Protein AF-A0A0C9T105-F1 (afdb_monomer_lite)

Secondary structure (DSSP, 8-state):
------------TTTHHHHHHHHHHHHHHHHHHHHHHHHHHT-HHHHHHHHHHHHHHHHHTT-HHHHHHHHHHHHHHHHHS-HHHHTTT--

Organism: NCBI:txid944288

pLDDT: mean 79.18, std 14.96, range [43.38, 94.88]

Sequence (91 aa):
MPDTSEEQPKSNPDEDRAYHNIRLLTRDLLYIKELVQAVHDGDFGRIEDMLGNIACLFRGSGGCQYATEILHFLMNLKKVWTPEFAYVDLF

Foldseek 3Di:
DDDPDPPDPDDDPVVCPVVVVVVVVVVLVVLVVQLVVCVVVVPVVSNLVSLQVVLVVCVVVVVPVSSVVSVVVSCCVVPVPDVVNVPPPPD

Structure (mmCIF, N/CA/C/O backbone):
data_AF-A0A0C9T105-F1
#
_entry.id   AF-A0A0C9T105-F1
#
loop_
_atom_site.group_PDB
_atom_site.id
_atom_site.type_symbol
_atom_site.label_atom_id
_atom_site.label_alt_id
_atom_site.label_comp_id
_atom_site.label_asym_id
_atom_site.label_entity_id
_atom_site.label_seq_id
_atom_site.pdbx_PDB_ins_code
_atom_site.Cartn_x
_atom_site.Cartn_y
_atom_site.Cartn_z
_atom_site.occupancy
_atom_site.B_iso_or_equiv
_atom_site.auth_seq_id
_atom_site.auth_comp_id
_atom_site.auth_asym_id
_atom_site.auth_atom_id
_atom_site.pdbx_PDB_model_num
ATOM 1 N N . MET A 1 1 ? 54.627 -3.461 -18.230 1.00 50.12 1 MET A N 1
ATOM 2 C CA . MET A 1 1 ? 53.564 -2.441 -18.386 1.00 50.12 1 MET A CA 1
ATOM 3 C C . MET A 1 1 ? 53.331 -2.204 -19.867 1.00 50.12 1 MET A C 1
ATOM 5 O O . MET A 1 1 ? 54.323 -2.334 -20.582 1.00 50.12 1 MET A O 1
ATOM 9 N N . PRO A 1 2 ? 52.129 -1.815 -20.333 1.00 50.78 2 PRO A N 1
ATOM 10 C CA . PRO A 1 2 ? 50.858 -1.553 -19.625 1.00 50.78 2 PRO A CA 1
ATOM 11 C C . PRO A 1 2 ? 49.743 -2.542 -20.062 1.00 50.78 2 PRO A C 1
ATOM 13 O O . PRO A 1 2 ? 49.826 -3.144 -21.123 1.00 50.78 2 PRO A O 1
ATOM 16 N N . ASP A 1 3 ? 48.866 -2.980 -19.163 1.00 48.66 3 ASP A N 1
ATOM 17 C CA . ASP A 1 3 ? 47.556 -2.375 -18.850 1.00 48.66 3 ASP A CA 1
ATOM 18 C C . ASP A 1 3 ? 46.552 -2.521 -20.012 1.00 48.66 3 ASP A C 1
ATOM 20 O O . ASP A 1 3 ? 46.282 -1.589 -20.768 1.00 48.66 3 ASP A O 1
ATOM 24 N N . THR A 1 4 ? 46.032 -3.745 -20.181 1.00 55.25 4 THR A N 1
ATOM 25 C CA . THR A 1 4 ? 44.826 -3.991 -20.980 1.00 55.25 4 THR A CA 1
ATOM 26 C C . THR A 1 4 ? 43.654 -3.482 -20.156 1.00 55.25 4 THR A C 1
ATOM 28 O O . THR A 1 4 ? 43.025 -4.225 -19.409 1.00 55.25 4 THR A O 1
ATOM 31 N N . SER A 1 5 ? 43.423 -2.179 -20.250 1.00 57.00 5 SER A N 1
ATOM 32 C CA . SER A 1 5 ? 42.221 -1.514 -19.782 1.00 57.00 5 SER A CA 1
ATOM 33 C C . SER A 1 5 ? 41.002 -2.210 -20.389 1.00 57.00 5 SER A C 1
ATOM 35 O O . SER A 1 5 ? 40.713 -2.040 -21.576 1.00 57.00 5 SER A O 1
ATOM 37 N N . GLU A 1 6 ? 40.316 -3.021 -19.586 1.00 57.03 6 GLU A N 1
ATOM 38 C CA . GLU A 1 6 ? 38.976 -3.510 -19.886 1.00 57.03 6 GLU A CA 1
ATOM 39 C C . GLU A 1 6 ? 38.061 -2.287 -20.028 1.00 57.03 6 GLU A C 1
ATOM 41 O O . GLU A 1 6 ? 37.628 -1.690 -19.041 1.00 57.03 6 GLU A O 1
ATOM 46 N N . GLU A 1 7 ? 37.808 -1.856 -21.266 1.00 57.25 7 GLU A N 1
ATOM 47 C CA . GLU A 1 7 ? 36.754 -0.888 -21.547 1.00 57.25 7 GLU A CA 1
ATOM 48 C C . GLU A 1 7 ? 35.423 -1.523 -21.138 1.00 57.25 7 GLU A C 1
ATOM 50 O O . GLU A 1 7 ? 34.862 -2.361 -21.845 1.00 57.25 7 GLU A O 1
ATOM 55 N N . GLN A 1 8 ? 34.920 -1.135 -19.964 1.00 60.00 8 GLN A N 1
ATOM 56 C CA . GLN A 1 8 ? 33.558 -1.453 -19.565 1.00 60.00 8 GLN A CA 1
ATOM 57 C C . GLN A 1 8 ? 32.605 -0.932 -20.651 1.00 60.00 8 GLN A C 1
ATOM 59 O O . GLN A 1 8 ? 32.706 0.242 -21.035 1.00 60.00 8 GLN A O 1
ATOM 64 N N . PRO A 1 9 ? 31.679 -1.764 -21.162 1.00 60.88 9 PRO A N 1
ATOM 65 C CA . PRO A 1 9 ? 30.773 -1.329 -22.206 1.00 60.88 9 PRO A CA 1
ATOM 66 C C . PRO A 1 9 ? 29.920 -0.190 -21.647 1.00 60.88 9 PRO A C 1
ATOM 68 O O . PRO A 1 9 ? 29.271 -0.330 -20.610 1.00 60.88 9 PRO A O 1
ATOM 71 N N . LYS A 1 10 ? 29.966 0.965 -22.320 1.00 58.5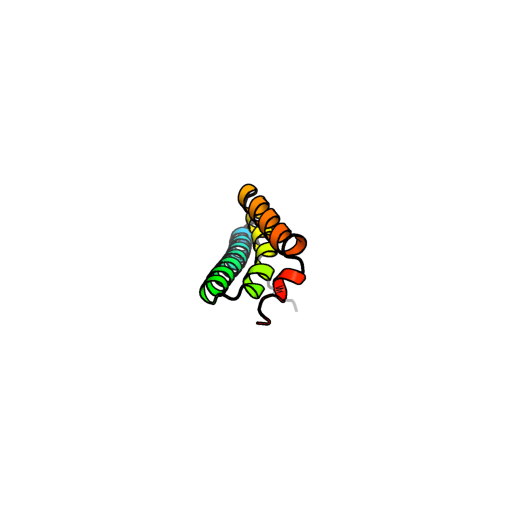0 10 LYS A N 1
ATOM 72 C CA . LYS A 1 10 ? 29.158 2.141 -21.984 1.00 58.50 10 LYS A CA 1
ATOM 73 C C . LYS A 1 10 ? 27.688 1.721 -21.988 1.00 58.50 10 LYS A C 1
ATOM 75 O O . LYS A 1 10 ? 27.135 1.450 -23.050 1.00 58.50 10 LYS A O 1
ATOM 80 N N . SER A 1 11 ? 27.084 1.644 -20.803 1.00 62.72 11 SER A N 1
ATOM 81 C CA . SER A 1 11 ? 25.683 1.265 -20.624 1.00 62.72 11 SER A CA 1
ATOM 82 C C . SER A 1 11 ? 24.790 2.240 -21.386 1.00 62.72 11 SER A C 1
ATOM 84 O O . SER A 1 11 ? 24.828 3.447 -21.126 1.00 62.72 11 SER A O 1
ATOM 86 N N . ASN A 1 12 ? 23.997 1.730 -22.323 1.00 64.75 12 ASN A N 1
ATOM 87 C CA . ASN A 1 12 ? 23.059 2.547 -23.075 1.00 64.75 12 ASN A CA 1
ATOM 88 C C . ASN A 1 12 ? 21.926 2.989 -22.123 1.00 64.75 12 ASN A C 1
ATOM 90 O O . ASN A 1 12 ? 21.262 2.128 -21.544 1.00 64.75 12 ASN A O 1
ATOM 94 N N . PRO A 1 13 ? 21.666 4.295 -21.934 1.00 60.78 13 PRO A N 1
ATOM 95 C CA . PRO A 1 13 ? 20.681 4.772 -20.955 1.00 60.78 13 PRO A CA 1
ATOM 96 C C . PRO A 1 13 ? 19.231 4.363 -21.278 1.00 60.78 13 PRO A C 1
ATOM 98 O O . PRO A 1 13 ? 18.374 4.402 -20.398 1.00 60.78 13 PRO A O 1
ATOM 101 N N . ASP A 1 14 ? 18.947 3.941 -22.515 1.00 61.75 14 ASP A N 1
ATOM 102 C CA . ASP A 1 14 ? 17.637 3.418 -22.924 1.00 61.75 14 ASP A CA 1
ATOM 103 C C . ASP A 1 14 ? 17.449 1.913 -22.649 1.00 61.75 14 ASP A C 1
ATOM 105 O O . ASP A 1 14 ? 16.310 1.449 -22.562 1.00 61.75 14 ASP A O 1
ATOM 109 N N . GLU A 1 15 ? 18.530 1.148 -22.459 1.00 60.56 15 GLU A N 1
ATOM 110 C CA . GLU A 1 15 ? 18.467 -0.313 -22.274 1.00 60.56 15 GLU A CA 1
ATOM 111 C C . GLU A 1 15 ? 17.880 -0.700 -20.902 1.00 60.56 15 GLU A C 1
ATOM 113 O O . GLU A 1 15 ? 17.276 -1.760 -20.745 1.00 60.56 15 GLU A O 1
ATOM 118 N N . ASP A 1 16 ? 17.945 0.210 -19.926 1.00 76.56 16 ASP A N 1
ATOM 119 C CA . ASP A 1 16 ? 17.482 -0.025 -18.553 1.00 76.56 16 ASP A CA 1
ATOM 120 C C . ASP A 1 16 ? 16.014 0.391 -18.310 1.00 76.56 16 ASP A C 1
ATOM 122 O O . ASP A 1 16 ? 15.448 0.176 -17.238 1.00 76.56 16 ASP A O 1
ATOM 126 N N . ARG A 1 17 ? 15.328 0.967 -19.309 1.00 85.06 17 ARG A N 1
ATOM 127 C CA . ARG A 1 17 ? 13.920 1.392 -19.148 1.00 85.06 17 ARG A CA 1
ATOM 128 C C . ARG A 1 17 ? 12.979 0.207 -18.977 1.00 85.06 17 ARG A C 1
ATOM 130 O O . ARG A 1 17 ? 12.053 0.262 -18.169 1.00 85.06 17 ARG A O 1
ATOM 137 N N . ALA A 1 18 ? 13.212 -0.868 -19.727 1.00 87.75 18 ALA A N 1
ATOM 138 C CA . ALA A 1 18 ? 12.414 -2.084 -19.622 1.00 87.75 18 ALA A CA 1
ATOM 139 C C . ALA A 1 18 ? 12.588 -2.734 -18.242 1.00 87.75 18 ALA A C 1
ATOM 141 O O . ALA A 1 18 ? 11.599 -3.056 -17.586 1.00 87.75 18 ALA A O 1
ATOM 142 N N . TYR A 1 19 ? 13.830 -2.851 -17.766 1.00 87.50 19 TYR A N 1
ATOM 143 C CA . TYR A 1 19 ? 14.128 -3.390 -16.441 1.00 87.50 19 TYR A CA 1
ATOM 144 C C . TYR A 1 19 ? 13.538 -2.519 -15.323 1.00 87.50 19 TYR A C 1
ATOM 146 O O . TYR A 1 19 ? 12.885 -3.038 -14.414 1.00 87.50 19 TYR A O 1
ATOM 154 N N . HIS A 1 20 ? 13.665 -1.194 -15.425 1.00 89.56 20 HIS A N 1
ATOM 155 C CA . HIS A 1 20 ? 13.044 -0.255 -14.493 1.00 89.56 20 HIS A CA 1
ATOM 156 C C . HIS A 1 20 ? 11.518 -0.424 -14.425 1.00 89.56 20 HIS A C 1
ATOM 158 O O . HIS A 1 20 ? 10.952 -0.557 -13.338 1.00 89.56 20 HIS A O 1
ATOM 164 N N . ASN A 1 21 ? 10.851 -0.493 -15.579 1.00 89.31 21 ASN A N 1
ATOM 165 C CA . ASN A 1 21 ? 9.401 -0.663 -15.648 1.00 89.31 21 ASN A CA 1
ATOM 166 C C . ASN A 1 21 ? 8.949 -2.023 -15.101 1.00 89.31 21 ASN A C 1
ATOM 168 O O . ASN A 1 21 ? 7.949 -2.088 -14.390 1.00 89.31 21 ASN A O 1
ATOM 17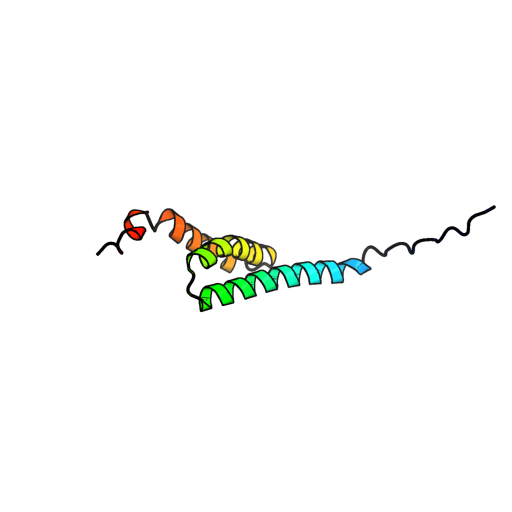2 N N . ILE A 1 22 ? 9.693 -3.100 -15.370 1.00 92.12 22 ILE A N 1
ATOM 173 C CA . ILE A 1 22 ? 9.403 -4.433 -14.819 1.00 92.12 22 ILE A CA 1
ATOM 174 C C . ILE A 1 22 ? 9.539 -4.427 -13.296 1.00 92.12 22 ILE A C 1
ATOM 176 O O . ILE A 1 22 ? 8.713 -5.027 -12.609 1.00 92.12 22 ILE A O 1
ATOM 180 N N . ARG A 1 23 ? 10.532 -3.726 -12.737 1.00 91.12 23 ARG A N 1
ATOM 181 C CA . ARG A 1 23 ? 10.671 -3.585 -11.280 1.00 91.12 23 ARG A CA 1
ATOM 182 C C . ARG A 1 23 ? 9.494 -2.838 -10.658 1.00 91.12 23 ARG A C 1
ATOM 184 O O . ARG A 1 23 ? 8.981 -3.290 -9.636 1.00 91.12 23 ARG A O 1
ATOM 191 N N . LEU A 1 24 ? 9.056 -1.736 -11.272 1.00 89.56 24 LEU A N 1
ATOM 192 C CA . LEU A 1 24 ? 7.870 -1.000 -10.823 1.00 89.56 24 LEU A CA 1
ATOM 193 C C . LEU A 1 24 ? 6.616 -1.877 -10.901 1.00 89.56 24 LEU A C 1
ATOM 195 O O . LEU A 1 24 ? 5.918 -2.018 -9.903 1.00 89.56 24 LEU A O 1
ATOM 199 N N . LEU A 1 25 ? 6.402 -2.560 -12.028 1.00 90.56 25 LEU A N 1
ATOM 200 C CA . LEU A 1 25 ? 5.285 -3.488 -12.202 1.00 90.56 25 LEU A CA 1
ATOM 201 C C . LEU A 1 25 ? 5.315 -4.618 -11.165 1.00 90.56 25 LEU A C 1
ATOM 203 O O . LEU A 1 25 ? 4.289 -4.954 -10.586 1.00 90.56 25 LEU A O 1
ATOM 207 N N . THR A 1 26 ? 6.487 -5.195 -10.896 1.00 93.88 26 THR A N 1
ATOM 208 C CA . THR A 1 26 ? 6.637 -6.287 -9.922 1.00 93.88 26 THR A CA 1
ATOM 209 C C . THR A 1 26 ? 6.282 -5.818 -8.517 1.00 93.88 26 THR A C 1
ATOM 211 O O . THR A 1 26 ? 5.543 -6.500 -7.813 1.00 93.88 26 THR A O 1
ATOM 214 N N . ARG A 1 27 ? 6.762 -4.636 -8.112 1.00 91.31 27 ARG A N 1
ATOM 215 C CA . ARG A 1 27 ? 6.385 -4.011 -6.838 1.00 91.31 27 ARG A CA 1
ATOM 216 C C . ARG A 1 27 ? 4.867 -3.842 -6.741 1.00 91.31 27 ARG A C 1
ATOM 218 O O . ARG A 1 27 ? 4.277 -4.191 -5.724 1.00 91.31 27 ARG A O 1
ATOM 225 N N . ASP A 1 28 ? 4.248 -3.334 -7.797 1.00 90.62 28 ASP A N 1
ATOM 226 C CA . ASP A 1 28 ? 2.816 -3.045 -7.827 1.00 90.62 28 ASP A CA 1
ATOM 227 C C . ASP A 1 28 ? 1.981 -4.337 -7.751 1.00 90.62 28 ASP A C 1
ATOM 229 O O . ASP A 1 28 ? 1.030 -4.423 -6.974 1.00 90.62 28 ASP A O 1
ATOM 233 N N . LEU A 1 29 ? 2.392 -5.388 -8.466 1.00 92.38 29 LEU A N 1
ATOM 234 C CA . LEU A 1 29 ? 1.769 -6.713 -8.399 1.00 92.38 29 LEU A CA 1
ATOM 235 C C . LEU A 1 29 ? 1.907 -7.364 -7.018 1.00 92.38 29 LEU A C 1
ATOM 237 O O . LEU A 1 29 ? 0.979 -8.040 -6.575 1.00 92.38 29 LEU A O 1
ATOM 241 N N . LEU A 1 30 ? 3.033 -7.164 -6.328 1.00 93.81 30 LEU A N 1
ATOM 242 C CA . LEU A 1 30 ? 3.221 -7.675 -4.969 1.00 93.81 30 LEU A CA 1
ATOM 243 C C . LEU A 1 30 ? 2.245 -7.023 -3.983 1.00 93.81 30 LEU A C 1
ATOM 245 O O . LEU A 1 30 ? 1.642 -7.743 -3.193 1.00 93.81 30 LEU A O 1
ATOM 249 N N . TYR A 1 31 ? 2.018 -5.707 -4.077 1.00 92.00 31 TYR A N 1
ATOM 250 C CA . TYR A 1 31 ? 1.007 -5.027 -3.257 1.00 92.00 31 TYR A CA 1
ATOM 251 C C . TYR A 1 31 ? -0.409 -5.556 -3.510 1.00 92.00 31 TYR A C 1
ATOM 253 O O . TYR A 1 31 ? -1.164 -5.771 -2.565 1.00 92.00 31 TYR A O 1
ATOM 261 N N . ILE A 1 32 ? -0.773 -5.809 -4.771 1.00 90.62 32 ILE A N 1
ATOM 262 C CA . ILE A 1 32 ? -2.093 -6.364 -5.102 1.00 90.62 32 ILE A CA 1
ATOM 263 C C . ILE A 1 32 ? -2.232 -7.809 -4.612 1.00 90.62 32 ILE A C 1
ATOM 265 O O . ILE A 1 32 ? -3.272 -8.172 -4.069 1.00 90.62 32 ILE A O 1
ATOM 269 N N . LYS A 1 33 ? -1.193 -8.637 -4.764 1.00 94.25 33 LYS A N 1
ATOM 270 C CA . LYS A 1 33 ? -1.198 -10.016 -4.256 1.00 94.25 33 LYS A CA 1
ATOM 271 C C . LYS A 1 33 ? -1.390 -10.050 -2.741 1.00 94.25 33 LYS A C 1
ATOM 273 O O . LYS A 1 33 ? -2.195 -10.832 -2.247 1.00 94.25 33 LYS A O 1
ATOM 278 N N . GLU A 1 34 ? -0.651 -9.209 -2.031 1.00 92.44 34 GLU A N 1
ATOM 279 C CA . GLU A 1 34 ? -0.741 -9.090 -0.581 1.00 92.44 34 GLU A CA 1
ATOM 280 C C . GLU A 1 34 ? -2.144 -8.649 -0.141 1.00 92.44 34 GLU A C 1
ATOM 282 O O . GLU A 1 34 ? -2.715 -9.241 0.772 1.00 92.44 34 GLU A O 1
ATOM 287 N N . LEU A 1 35 ? -2.746 -7.681 -0.843 1.00 91.19 35 LEU A N 1
ATOM 288 C CA . LEU A 1 35 ? -4.126 -7.263 -0.594 1.00 91.19 35 LEU A CA 1
ATOM 289 C C . LEU A 1 35 ? -5.111 -8.420 -0.757 1.00 91.19 35 LEU A C 1
ATOM 291 O O . LEU A 1 35 ? -5.953 -8.631 0.109 1.00 91.19 35 LEU A O 1
ATOM 295 N N . VAL A 1 36 ? -5.008 -9.173 -1.854 1.00 93.31 36 VAL A N 1
ATOM 296 C CA . VAL A 1 36 ? -5.883 -10.326 -2.107 1.00 93.31 36 VAL A CA 1
ATOM 297 C C .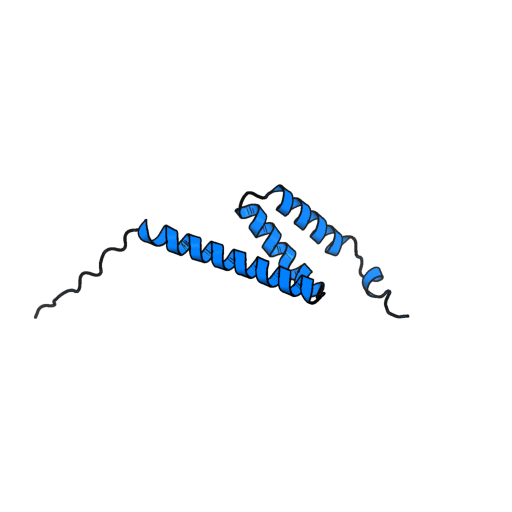 VAL A 1 36 ? -5.739 -11.366 -0.999 1.00 93.31 36 VAL A C 1
ATOM 299 O O . VAL A 1 36 ? -6.743 -11.911 -0.546 1.00 93.31 36 VAL A O 1
ATOM 302 N N . GLN A 1 37 ? -4.513 -11.606 -0.532 1.00 94.88 37 GLN A N 1
ATOM 303 C CA . GLN A 1 37 ? -4.261 -12.527 0.568 1.00 94.88 37 GLN A CA 1
ATOM 304 C C . GLN A 1 37 ? -4.867 -12.021 1.883 1.00 94.88 37 GLN A C 1
ATOM 306 O O . GLN A 1 37 ? -5.556 -12.778 2.554 1.00 94.88 37 GLN A O 1
ATOM 311 N N . ALA A 1 38 ? -4.690 -10.745 2.231 1.00 92.56 38 ALA A N 1
ATOM 312 C CA . ALA A 1 38 ? -5.271 -10.188 3.453 1.00 92.56 38 ALA A CA 1
ATOM 313 C C . ALA A 1 38 ? -6.810 -10.186 3.426 1.00 92.56 38 ALA A C 1
ATOM 315 O O . ALA A 1 38 ? -7.440 -10.476 4.439 1.00 92.56 38 ALA A O 1
ATOM 316 N N . VAL A 1 39 ? -7.417 -9.928 2.261 1.00 92.12 39 VAL A N 1
ATOM 317 C CA . VAL A 1 39 ? -8.872 -10.050 2.054 1.00 92.12 39 VAL A CA 1
ATOM 318 C C . VAL A 1 39 ? -9.335 -11.494 2.228 1.00 92.12 39 VAL A C 1
ATOM 320 O O . VAL A 1 39 ? -10.364 -11.728 2.856 1.00 92.12 39 VAL A O 1
ATOM 323 N N . HIS A 1 40 ? -8.581 -12.458 1.698 1.00 93.81 40 HIS A N 1
ATOM 324 C CA . HIS A 1 40 ? -8.869 -13.879 1.872 1.00 93.81 40 HIS A CA 1
ATOM 325 C C . HIS A 1 40 ? -8.768 -14.315 3.341 1.00 93.81 40 HIS A C 1
ATOM 327 O O . HIS A 1 40 ? -9.616 -15.064 3.820 1.00 93.81 40 HIS A O 1
ATOM 333 N N . ASP A 1 41 ? -7.757 -13.829 4.058 1.00 92.56 41 ASP A N 1
ATOM 334 C CA . ASP A 1 41 ? -7.513 -14.171 5.462 1.00 92.56 41 ASP A CA 1
ATOM 335 C C . ASP A 1 41 ? -8.464 -13.427 6.421 1.00 92.56 41 ASP A C 1
ATOM 337 O O . ASP A 1 41 ? -8.550 -13.772 7.599 1.00 92.56 41 ASP A O 1
ATOM 341 N N . GLY A 1 42 ? -9.195 -12.421 5.927 1.00 89.44 42 GLY A N 1
ATOM 342 C CA . GLY A 1 42 ? -10.115 -11.604 6.721 1.00 89.44 42 GLY A CA 1
ATOM 343 C C . GLY A 1 42 ? -9.418 -10.668 7.715 1.00 89.44 42 GLY A C 1
ATOM 344 O O . GLY A 1 42 ? -10.071 -10.137 8.612 1.00 89.44 42 GLY A O 1
ATOM 345 N N . ASP A 1 43 ? -8.109 -10.451 7.571 1.00 88.38 43 ASP A N 1
ATOM 346 C CA . ASP A 1 43 ? -7.323 -9.580 8.447 1.00 88.38 43 ASP A CA 1
ATOM 347 C C . ASP A 1 43 ? -7.509 -8.116 8.043 1.00 88.38 43 ASP A C 1
ATOM 349 O O . ASP A 1 43 ? -6.785 -7.558 7.212 1.00 88.38 43 ASP A O 1
ATOM 353 N N . PHE A 1 44 ? -8.521 -7.488 8.638 1.00 83.19 44 PHE A N 1
ATOM 354 C CA . PHE A 1 44 ? -8.875 -6.109 8.331 1.00 83.19 44 PHE A CA 1
ATOM 355 C C . PHE A 1 44 ? -7.788 -5.100 8.724 1.00 83.19 44 PHE A C 1
ATOM 357 O O . PHE A 1 44 ? -7.634 -4.090 8.038 1.00 83.19 44 PHE A O 1
ATOM 364 N N . GLY A 1 45 ? -6.991 -5.389 9.760 1.00 86.62 45 GLY A N 1
ATOM 365 C CA . GLY A 1 45 ? -5.878 -4.524 10.160 1.00 86.62 45 GLY A CA 1
ATOM 366 C C . GLY A 1 45 ? -4.819 -4.448 9.061 1.00 86.62 45 GLY A C 1
ATOM 367 O O . GLY A 1 45 ? -4.424 -3.364 8.633 1.00 86.62 45 GLY A O 1
ATOM 368 N N . ARG A 1 46 ? -4.443 -5.606 8.509 1.00 87.69 46 ARG A N 1
ATOM 369 C CA . ARG A 1 46 ? -3.493 -5.687 7.391 1.00 87.69 46 ARG A CA 1
ATOM 370 C C . ARG A 1 46 ? -4.043 -5.051 6.111 1.00 87.69 46 ARG A C 1
ATOM 372 O O . ARG A 1 46 ? -3.287 -4.434 5.361 1.00 87.69 46 ARG A O 1
ATOM 379 N N . ILE A 1 47 ? -5.349 -5.169 5.855 1.00 89.81 47 ILE A N 1
ATOM 380 C CA . ILE A 1 47 ? -6.005 -4.481 4.731 1.00 89.81 47 ILE A CA 1
ATOM 381 C C . ILE A 1 47 ? -5.886 -2.962 4.897 1.00 89.81 47 ILE A C 1
ATOM 383 O O . ILE A 1 47 ? -5.470 -2.290 3.952 1.00 89.81 47 ILE A O 1
ATOM 387 N N . GLU A 1 48 ? -6.205 -2.423 6.077 1.00 88.94 48 GLU A N 1
ATOM 388 C CA . GLU A 1 48 ? -6.155 -0.982 6.348 1.00 88.94 48 GLU A CA 1
ATOM 389 C C . GLU A 1 48 ? -4.761 -0.392 6.089 1.00 88.94 48 GLU A C 1
ATOM 391 O O . GLU A 1 48 ? -4.636 0.630 5.403 1.00 88.94 48 GLU A O 1
ATOM 396 N N . ASP A 1 49 ? -3.713 -1.073 6.556 1.00 88.62 49 ASP A N 1
ATOM 397 C CA . ASP A 1 49 ? -2.322 -0.658 6.360 1.00 88.62 49 ASP A CA 1
ATOM 398 C C . ASP A 1 49 ? -1.928 -0.583 4.873 1.00 88.62 49 ASP A C 1
ATOM 400 O O . ASP A 1 49 ? -1.116 0.255 4.461 1.00 88.62 49 ASP A O 1
ATOM 404 N N . MET A 1 50 ? -2.534 -1.418 4.025 1.00 90.69 50 MET A N 1
ATOM 405 C CA . MET A 1 50 ? -2.253 -1.450 2.590 1.00 90.69 50 MET A CA 1
ATOM 406 C C . MET A 1 50 ? -3.018 -0.412 1.770 1.00 90.69 50 MET A C 1
ATOM 408 O O . MET A 1 50 ? -2.505 0.028 0.735 1.00 90.69 50 MET A O 1
ATOM 412 N N . LEU A 1 51 ? -4.212 0.008 2.202 1.00 89.38 51 LEU A N 1
ATOM 413 C CA . LEU A 1 51 ? -5.084 0.906 1.429 1.00 89.38 51 LEU A CA 1
ATOM 414 C C . LEU A 1 51 ? -4.379 2.207 1.020 1.00 89.38 51 LEU A C 1
ATOM 416 O O . LEU A 1 51 ? -4.557 2.678 -0.104 1.00 89.38 51 LEU A O 1
ATOM 420 N N . GLY A 1 52 ? -3.524 2.763 1.884 1.00 89.38 52 GLY A N 1
ATOM 421 C CA . GLY A 1 52 ? -2.741 3.962 1.564 1.00 89.38 52 GLY A CA 1
ATOM 422 C C . GLY A 1 52 ? -1.760 3.752 0.403 1.00 89.38 52 GLY A C 1
ATOM 423 O O . GLY A 1 52 ? -1.693 4.571 -0.516 1.00 89.38 52 GLY A O 1
ATOM 424 N N . ASN A 1 53 ? -1.042 2.625 0.398 1.00 90.31 53 ASN A N 1
ATOM 425 C CA . ASN A 1 53 ? -0.106 2.280 -0.676 1.00 90.31 53 ASN A CA 1
ATOM 426 C C . ASN A 1 53 ? -0.841 2.035 -2.000 1.00 90.31 53 ASN A C 1
ATOM 428 O O . ASN A 1 53 ? -0.388 2.476 -3.058 1.00 90.31 53 ASN A O 1
ATOM 432 N N . ILE A 1 54 ? -2.012 1.401 -1.940 1.00 90.00 54 ILE A N 1
ATOM 433 C CA . ILE A 1 54 ? -2.848 1.125 -3.111 1.00 90.00 54 ILE A CA 1
ATOM 434 C C . ILE A 1 54 ? -3.458 2.418 -3.678 1.00 90.00 54 ILE A C 1
ATOM 436 O O . ILE A 1 54 ? -3.502 2.594 -4.896 1.00 90.00 54 I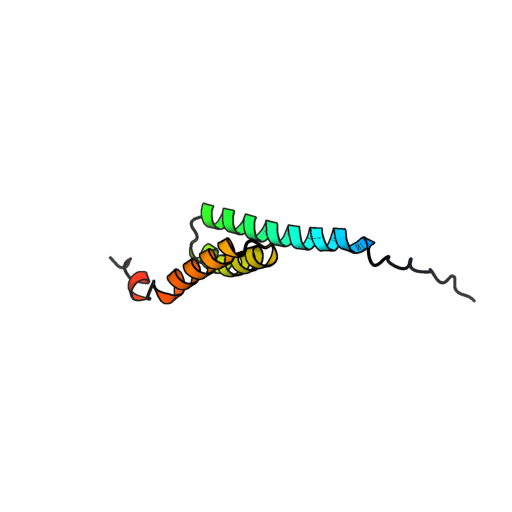LE A O 1
ATOM 440 N N . ALA A 1 55 ? -3.864 3.371 -2.834 1.00 90.75 55 ALA A N 1
ATOM 441 C CA . ALA A 1 55 ? -4.325 4.683 -3.297 1.00 90.75 55 ALA A CA 1
ATOM 442 C C . ALA A 1 55 ? -3.228 5.417 -4.090 1.00 90.75 55 ALA A C 1
ATOM 444 O O . ALA A 1 55 ? -3.483 5.943 -5.177 1.00 90.75 55 ALA A O 1
ATOM 445 N N . CYS A 1 56 ? -1.989 5.397 -3.589 1.00 88.94 56 CYS A N 1
ATOM 446 C CA . CYS A 1 56 ? -0.829 5.946 -4.292 1.00 88.94 56 CYS A CA 1
ATOM 447 C C . CYS A 1 56 ? -0.551 5.214 -5.615 1.00 88.94 56 CYS A C 1
ATOM 449 O O . CYS A 1 56 ? -0.265 5.861 -6.624 1.00 88.94 56 CYS A O 1
ATOM 451 N N . LEU A 1 57 ? -0.691 3.886 -5.635 1.00 89.75 57 LEU A N 1
ATOM 452 C CA . LEU A 1 57 ? -0.540 3.068 -6.837 1.00 89.75 57 LEU A CA 1
ATOM 453 C C . LEU A 1 57 ? -1.548 3.452 -7.933 1.00 89.75 57 LEU A C 1
ATOM 455 O O . LEU A 1 57 ? -1.174 3.702 -9.083 1.00 89.75 57 LEU A O 1
ATOM 459 N N . PHE A 1 58 ? -2.832 3.548 -7.583 1.00 86.50 58 PHE A N 1
ATOM 460 C CA . PHE A 1 58 ? -3.869 3.967 -8.526 1.00 86.50 58 PHE A CA 1
ATOM 461 C C . PHE A 1 58 ? -3.672 5.412 -8.983 1.00 86.50 58 PHE A C 1
ATOM 463 O O . PHE A 1 58 ? -3.889 5.725 -10.152 1.00 86.50 58 PHE A O 1
ATOM 470 N N . ARG A 1 59 ? -3.180 6.296 -8.108 1.00 88.19 59 ARG A N 1
ATOM 471 C CA . ARG A 1 59 ? -2.856 7.674 -8.490 1.00 88.19 59 ARG A CA 1
ATOM 472 C C . ARG A 1 59 ? -1.707 7.739 -9.499 1.00 88.19 59 ARG A C 1
ATOM 474 O O . ARG A 1 59 ? -1.790 8.521 -10.442 1.00 8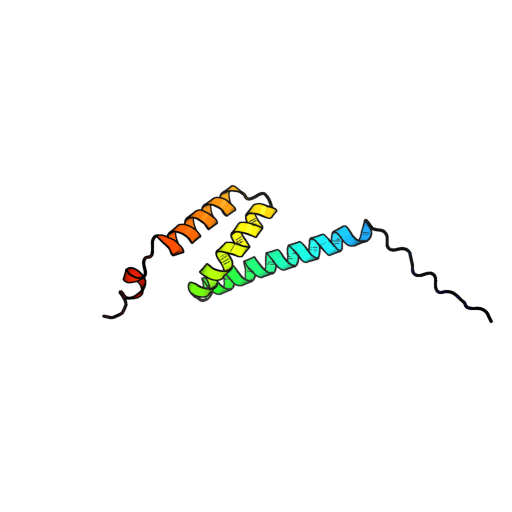8.19 59 ARG A O 1
ATOM 481 N N . GLY A 1 60 ? -0.670 6.921 -9.319 1.00 84.12 60 GLY A N 1
ATOM 482 C CA . GLY A 1 60 ? 0.491 6.856 -10.212 1.00 84.12 60 GLY A CA 1
ATOM 483 C C . GLY A 1 60 ? 0.200 6.222 -11.576 1.00 84.12 60 GLY A C 1
ATOM 484 O O . GLY A 1 60 ? 0.826 6.593 -12.563 1.00 84.12 60 GLY A O 1
ATOM 485 N N . SER A 1 61 ? -0.777 5.315 -11.652 1.00 82.50 61 SER A N 1
ATOM 486 C CA . SER A 1 61 ? -1.196 4.643 -12.896 1.00 82.50 61 SER A CA 1
ATOM 487 C C . SER A 1 61 ? -2.275 5.395 -13.692 1.00 82.50 61 SER A C 1
ATOM 489 O O . SER A 1 61 ? -2.672 4.942 -14.763 1.00 82.50 61 SER A O 1
ATOM 491 N N . GLY A 1 62 ? -2.754 6.544 -13.198 1.00 82.19 62 GLY A N 1
ATOM 492 C CA . GLY A 1 62 ? -3.825 7.332 -13.828 1.00 82.19 62 GLY A CA 1
ATOM 493 C C . GLY A 1 62 ? -5.247 6.942 -13.397 1.00 82.19 62 GLY A C 1
ATOM 494 O O . GLY A 1 62 ? -6.214 7.584 -13.806 1.00 82.19 62 GLY A O 1
ATOM 495 N N . GLY A 1 63 ? -5.393 5.956 -12.509 1.00 82.06 63 GLY A N 1
ATOM 496 C CA . GLY A 1 63 ? -6.643 5.555 -11.853 1.00 82.06 63 GLY A CA 1
ATOM 497 C C . GLY A 1 63 ? -7.087 6.513 -10.741 1.00 82.06 63 GLY A C 1
ATOM 498 O O . GLY A 1 63 ? -7.401 6.085 -9.633 1.00 82.06 63 GLY A O 1
ATOM 499 N N . CYS A 1 64 ? -7.120 7.820 -11.012 1.00 82.38 64 CYS A N 1
ATOM 500 C CA . CYS A 1 64 ? -7.396 8.854 -10.008 1.00 82.38 64 CYS A CA 1
ATOM 501 C C . CYS A 1 64 ? -8.747 8.688 -9.296 1.00 82.38 64 CYS A C 1
ATOM 503 O O . CYS A 1 64 ? -8.846 9.042 -8.127 1.00 82.38 64 CYS A O 1
ATOM 505 N N . GLN A 1 65 ? -9.760 8.144 -9.977 1.00 88.12 65 GLN A N 1
ATOM 506 C CA . GLN A 1 65 ? -11.081 7.883 -9.394 1.00 88.12 65 GLN A CA 1
ATOM 507 C C . GLN A 1 65 ? -10.990 6.838 -8.277 1.00 88.12 65 GLN A C 1
ATOM 509 O O . GLN A 1 65 ? -11.421 7.092 -7.159 1.00 88.12 65 GLN A O 1
ATOM 514 N N . TYR A 1 66 ? -10.324 5.712 -8.543 1.00 86.06 66 TYR A N 1
ATOM 515 C CA . TYR A 1 66 ? -10.095 4.665 -7.547 1.00 86.06 66 TYR A CA 1
ATOM 516 C C . TYR A 1 66 ? -9.244 5.165 -6.381 1.00 86.06 66 TYR A C 1
ATOM 518 O O . TYR A 1 66 ? -9.553 4.882 -5.231 1.00 86.06 66 TYR A O 1
ATOM 526 N N . ALA A 1 67 ? -8.212 5.965 -6.659 1.00 88.19 67 ALA A N 1
ATOM 527 C CA . ALA A 1 67 ? -7.402 6.573 -5.607 1.00 88.19 67 ALA A CA 1
ATOM 528 C C . ALA A 1 67 ? -8.236 7.475 -4.678 1.00 88.19 67 ALA A C 1
ATOM 530 O O . ALA A 1 67 ? -8.052 7.439 -3.463 1.00 88.19 67 ALA A O 1
ATOM 531 N N . THR A 1 68 ? -9.163 8.259 -5.237 1.00 91.12 68 THR A N 1
ATOM 532 C CA . THR A 1 68 ? -10.076 9.108 -4.461 1.00 91.12 68 THR A CA 1
ATOM 533 C C . THR A 1 68 ? -11.049 8.281 -3.624 1.00 91.12 68 THR A C 1
ATOM 535 O O . THR A 1 68 ? -11.184 8.557 -2.436 1.00 91.12 68 THR A O 1
ATOM 538 N N . GLU A 1 69 ? -11.664 7.241 -4.189 1.00 91.88 69 GLU A N 1
ATOM 539 C CA . GLU A 1 69 ? -12.581 6.373 -3.438 1.00 91.88 69 GLU A CA 1
ATOM 540 C C . GLU A 1 69 ? -11.874 5.620 -2.305 1.00 91.88 69 GLU A C 1
ATOM 542 O O . GLU A 1 69 ? -12.381 5.562 -1.187 1.00 91.88 69 GLU A O 1
ATOM 547 N N . ILE A 1 70 ? -10.662 5.113 -2.547 1.00 90.12 70 ILE A N 1
ATOM 548 C CA . ILE A 1 70 ? -9.858 4.451 -1.510 1.00 90.12 70 ILE A CA 1
ATOM 549 C C . ILE A 1 70 ? -9.488 5.439 -0.400 1.00 90.12 70 ILE A C 1
ATOM 551 O O . ILE A 1 70 ? -9.528 5.085 0.777 1.00 90.12 70 ILE A O 1
ATOM 555 N N . LEU A 1 71 ? -9.165 6.688 -0.746 1.00 89.31 71 LEU A N 1
ATOM 556 C CA . LEU A 1 71 ? -8.866 7.717 0.245 1.00 89.31 71 LEU A CA 1
ATOM 557 C C . LEU A 1 71 ? -10.106 8.094 1.066 1.00 89.31 71 LEU A C 1
ATOM 559 O O . LEU A 1 71 ? -10.003 8.231 2.284 1.00 89.31 71 LEU A O 1
ATOM 563 N N . HIS A 1 72 ? -11.271 8.227 0.426 1.00 89.12 72 HIS A N 1
ATOM 564 C CA . HIS A 1 72 ? -12.539 8.436 1.124 1.00 89.12 72 HIS A CA 1
ATOM 565 C C . HIS A 1 72 ? -12.853 7.273 2.067 1.00 89.12 72 HIS A C 1
ATOM 567 O O . HIS A 1 72 ? -13.209 7.502 3.221 1.00 89.12 72 HIS A O 1
ATOM 573 N N . PHE A 1 73 ? -12.663 6.032 1.616 1.00 87.69 73 PHE A N 1
ATOM 574 C CA . PHE A 1 73 ? -12.854 4.842 2.438 1.00 87.69 73 PHE A CA 1
ATOM 575 C C . PHE A 1 73 ? -11.907 4.826 3.645 1.00 87.69 73 PHE A C 1
ATOM 577 O O . PHE A 1 73 ? -12.370 4.723 4.777 1.00 87.69 73 PHE A O 1
ATOM 584 N N . LEU A 1 74 ? -10.606 5.040 3.431 1.00 87.62 74 LEU A N 1
ATOM 585 C CA . LEU A 1 74 ? -9.606 5.098 4.501 1.00 87.62 74 LEU A CA 1
ATOM 586 C C . LEU A 1 74 ? -9.900 6.219 5.508 1.00 87.62 74 LEU A C 1
ATOM 588 O O . LEU A 1 74 ? -9.748 6.040 6.715 1.00 87.62 74 LEU A O 1
ATOM 592 N N . MET A 1 75 ? -10.335 7.385 5.027 1.00 85.62 75 MET A N 1
ATOM 593 C CA . MET A 1 75 ? -10.697 8.501 5.895 1.00 85.62 75 MET A CA 1
ATOM 594 C C . MET A 1 75 ? -11.951 8.191 6.713 1.00 85.62 75 MET A C 1
ATOM 596 O O . MET A 1 75 ? -11.994 8.537 7.891 1.00 85.62 75 MET A O 1
ATOM 600 N N . ASN A 1 76 ? -12.931 7.498 6.133 1.00 83.69 76 ASN A N 1
ATOM 601 C CA . ASN A 1 76 ? -14.100 7.026 6.868 1.00 83.69 76 ASN A CA 1
ATOM 602 C C . ASN A 1 76 ? -13.717 5.990 7.933 1.00 83.69 76 ASN A C 1
ATOM 604 O O . ASN A 1 76 ? -14.156 6.119 9.071 1.00 83.69 76 ASN A O 1
ATOM 608 N N . LEU A 1 77 ? -12.831 5.041 7.626 1.00 80.38 77 LEU A N 1
ATOM 609 C CA . LEU A 1 77 ? -12.338 4.087 8.625 1.00 80.38 77 LEU A CA 1
ATOM 610 C C . LEU A 1 77 ? -11.630 4.791 9.789 1.00 80.38 77 LEU A C 1
ATOM 612 O O . LEU A 1 77 ? -11.925 4.514 10.942 1.00 80.38 77 LEU A O 1
ATOM 616 N N . LYS A 1 78 ? -10.756 5.765 9.514 1.00 75.62 78 LYS A N 1
ATOM 617 C CA . LYS A 1 78 ? -9.957 6.415 10.569 1.00 75.62 78 LYS A CA 1
ATOM 618 C C . LYS A 1 78 ? -10.677 7.512 11.347 1.00 75.62 78 LYS A C 1
ATOM 620 O O . LYS A 1 78 ? -10.317 7.778 12.490 1.00 75.62 78 LYS A O 1
ATOM 625 N N . LYS A 1 79 ? -11.620 8.225 10.723 1.00 70.62 79 LYS A N 1
ATOM 626 C CA . LYS A 1 79 ? -12.324 9.355 11.358 1.00 70.62 79 LYS A CA 1
ATOM 627 C C . LYS A 1 79 ? -13.753 9.052 11.780 1.00 70.62 79 LYS A C 1
ATOM 629 O O . LYS A 1 79 ? -14.233 9.727 12.685 1.00 70.62 79 LYS A O 1
ATOM 634 N N . VAL A 1 80 ? -14.447 8.143 11.098 1.00 64.31 80 VAL A N 1
ATOM 635 C CA . VAL A 1 80 ? -15.875 7.884 11.344 1.00 64.31 80 VAL A CA 1
ATOM 636 C C . VAL A 1 80 ? -16.064 6.681 12.261 1.00 64.31 80 VAL A C 1
ATOM 638 O O . VAL A 1 80 ? -16.985 6.701 13.073 1.00 64.31 80 VAL A O 1
ATOM 641 N N . TRP A 1 81 ? -15.184 5.676 12.214 1.00 64.12 81 TRP A N 1
ATOM 642 C CA . TRP A 1 81 ? -15.132 4.658 13.268 1.00 64.12 81 TRP A CA 1
ATOM 643 C C . TRP A 1 81 ? -14.356 5.210 14.455 1.00 64.12 81 TRP A C 1
ATOM 645 O O . TRP A 1 81 ? -13.141 5.078 14.578 1.00 64.12 81 TRP A O 1
ATOM 655 N N . THR A 1 82 ? -15.082 5.917 15.310 1.00 62.22 82 THR A N 1
ATOM 656 C CA . THR A 1 82 ? -14.557 6.405 16.576 1.00 62.22 82 THR A CA 1
ATOM 657 C C . THR A 1 82 ? -14.255 5.213 17.501 1.00 62.22 82 THR A C 1
ATOM 659 O O . THR A 1 82 ? -14.865 4.148 17.354 1.00 62.22 82 THR A O 1
ATOM 662 N N . PRO A 1 83 ? -13.294 5.335 18.438 1.00 61.25 83 PRO A N 1
ATOM 663 C CA . PRO A 1 83 ? -12.864 4.224 19.289 1.00 61.25 83 PRO A CA 1
ATOM 664 C C . PRO A 1 83 ? -14.010 3.579 20.076 1.00 61.25 83 PRO A C 1
ATOM 666 O O . PRO A 1 83 ? -13.905 2.409 20.422 1.00 61.25 83 PRO A O 1
ATOM 669 N N . GLU A 1 84 ? -15.128 4.274 20.299 1.00 62.19 84 GLU A N 1
ATOM 670 C CA . GLU A 1 84 ? -16.325 3.694 20.915 1.00 62.19 84 GLU A CA 1
ATOM 671 C C . GLU A 1 84 ? -16.902 2.509 20.120 1.00 62.19 84 GLU A C 1
ATOM 673 O O . GLU A 1 84 ? -17.519 1.636 20.720 1.00 62.19 84 GLU A O 1
ATOM 678 N N . PHE A 1 85 ? -16.674 2.436 18.803 1.00 58.97 85 PHE A N 1
ATOM 679 C CA . PHE A 1 85 ? -17.112 1.318 17.960 1.00 58.97 85 PHE A CA 1
ATOM 680 C C . PHE A 1 85 ? -16.192 0.088 18.072 1.00 58.97 85 PHE A C 1
ATOM 682 O O . PHE A 1 85 ? -16.646 -1.037 17.899 1.00 58.97 85 PHE A O 1
ATOM 689 N N . ALA A 1 86 ? -14.913 0.281 18.417 1.00 57.22 86 ALA A N 1
ATOM 690 C CA . ALA A 1 86 ? -13.936 -0.804 18.553 1.00 57.22 86 ALA A CA 1
ATOM 691 C C . ALA A 1 86 ? -14.111 -1.628 19.846 1.00 57.22 86 ALA A C 1
ATOM 693 O O . ALA A 1 86 ? -13.612 -2.745 19.935 1.00 57.22 86 ALA A O 1
ATOM 694 N N . TYR A 1 87 ? -14.820 -1.090 20.845 1.00 56.72 87 TYR A N 1
ATOM 695 C CA . TYR A 1 87 ? -15.056 -1.747 22.139 1.00 56.72 87 TYR A CA 1
ATOM 696 C C . TYR A 1 87 ? -16.445 -2.395 22.270 1.00 56.72 87 TYR A C 1
ATOM 698 O O . TYR A 1 87 ? -16.797 -2.851 23.356 1.00 56.72 87 TYR A O 1
ATOM 706 N N . VAL A 1 88 ? -17.248 -2.445 21.200 1.00 56.34 88 VAL A N 1
ATOM 707 C CA . VAL A 1 88 ? -18.613 -3.011 21.257 1.00 56.34 88 VAL A CA 1
ATOM 708 C C . VAL A 1 88 ? -18.607 -4.547 21.351 1.00 56.34 88 VAL A C 1
ATOM 710 O O . VAL A 1 88 ? -19.605 -5.129 21.760 1.00 56.34 88 VAL A O 1
ATOM 713 N N . ASP A 1 89 ? -17.470 -5.203 21.105 1.00 49.97 89 ASP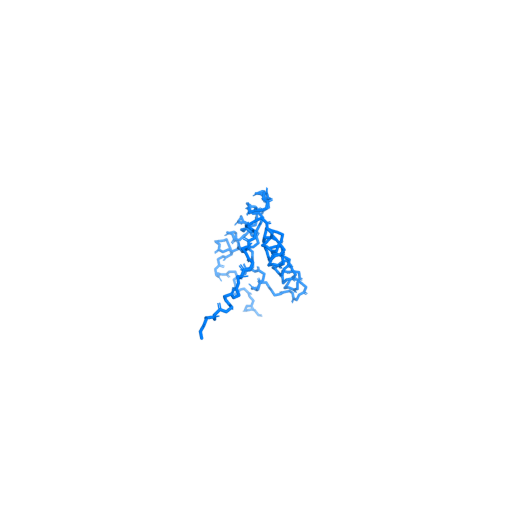 A N 1
ATOM 714 C CA . ASP A 1 89 ? -17.309 -6.662 21.242 1.00 49.97 89 ASP A CA 1
ATOM 715 C C . ASP A 1 89 ? -17.008 -7.136 22.686 1.00 49.97 89 ASP A C 1
ATOM 717 O O . ASP A 1 89 ? -16.633 -8.286 22.903 1.00 49.97 89 ASP A O 1
ATOM 721 N N . LEU A 1 90 ? -17.180 -6.276 23.701 1.00 47.06 90 LEU A N 1
ATOM 722 C CA . LEU A 1 90 ? -17.105 -6.639 25.130 1.00 47.06 90 LEU A CA 1
ATOM 723 C C . LEU A 1 90 ? -18.482 -7.002 25.732 1.00 47.06 90 LEU A C 1
ATOM 725 O O . LEU A 1 90 ? -18.822 -6.539 26.825 1.00 47.06 90 LEU A O 1
ATOM 729 N N . PHE A 1 91 ? -19.263 -7.838 25.042 1.00 43.38 91 PHE A N 1
ATOM 730 C CA . PHE A 1 91 ? -20.443 -8.511 25.611 1.00 43.38 91 PHE A CA 1
ATOM 731 C C . PHE A 1 91 ? -20.192 -10.004 25.824 1.00 43.38 91 PHE A C 1
ATOM 733 O O . PHE A 1 91 ? -19.714 -10.667 24.879 1.00 43.38 91 PHE A O 1
#

InterPro domains:
  IPR046496 Domain of unknown function DUF6589 [PF20231] (6-86)

Radius of gyration: 22.31 Å; chains: 1; bounding box: 74×24×49 Å